Protein AF-A0AB39MQ53-F1 (afdb_monomer_lite)

Sequence (115 aa):
MHHGASVAGLAQELTARGIPSPADHARQRDGRKVRGTKWHTTTLRDALYTPALRGWLVQAKPGCKRGALTHQAVLDAEGLPVSPGPAILDAQTWTSVRAVLDSKAKGRGVDREPR

Radius of gyration: 15.93 Å; chains: 1; bounding box: 40×37×44 Å

Organism: NCBI:txid3238624

Secondary structure (DSSP, 8-state):
--TTSSHHHHHHHHHHTTPPPHHHHHHHHTTPPP--PPP-HHHHHHHHH-GGGGT--EEEPTTSPSSTTTEEEPB-TTSPBP-SS--SS-HHHHHHHHHHHHHT-TTSS------

Foldseek 3Di:
DPQPPDLQSVQVVCLVVLPDQPVQVVCVVVVHDGDSDGGDSVSSLLVLQAPCLQQFDWDFAPPDDDGSVRIDFDADPVRHTDHPDHHNDDPVRSVVSVVVSVVVDDPDPDDDDDD

pLDDT: mean 86.46, std 13.94, range [40.62, 96.19]

InterPro domains:
  IPR011109 DNA-binding recombinase domain [PF07508] (4-102)
  IPR038109 DNA-binding recombinase domain superfamily [G3DSA:3.90.1750.20] (1-115)

Structure (mmCIF, N/CA/C/O backbone):
data_AF-A0AB39MQ53-F1
#
_entry.id   AF-A0AB39MQ53-F1
#
loop_
_atom_site.group_PDB
_atom_site.id
_atom_site.type_symbol
_atom_site.label_atom_id
_atom_site.label_alt_id
_atom_site.label_comp_id
_atom_site.label_asym_id
_atom_site.label_entity_id
_atom_site.label_seq_id
_atom_site.pdbx_PDB_ins_code
_atom_site.Cartn_x
_atom_site.Cartn_y
_atom_site.Cartn_z
_atom_site.occupancy
_atom_site.B_iso_or_equiv
_atom_site.auth_seq_id
_atom_site.auth_comp_id
_atom_site.auth_asym_id
_atom_site.auth_atom_id
_atom_site.pdbx_PDB_model_num
ATOM 1 N N . MET A 1 1 ? -20.870 15.361 6.545 1.00 42.31 1 MET A N 1
ATOM 2 C CA . MET A 1 1 ? -20.103 14.173 6.983 1.00 42.31 1 MET A CA 1
ATOM 3 C C . MET A 1 1 ? -18.814 14.113 6.173 1.00 42.31 1 MET A C 1
ATOM 5 O O . MET A 1 1 ? -18.885 13.993 4.960 1.00 42.31 1 MET A O 1
ATOM 9 N N . HIS A 1 2 ? -17.647 14.278 6.801 1.00 42.53 2 HIS A N 1
ATOM 10 C CA . HIS A 1 2 ? -16.344 14.251 6.118 1.00 42.53 2 HIS A CA 1
ATOM 11 C C . HIS A 1 2 ? -15.812 12.811 6.019 1.00 42.53 2 HIS A C 1
ATOM 13 O O . HIS A 1 2 ? -14.816 12.467 6.658 1.00 42.53 2 HIS A O 1
ATOM 19 N N . HIS A 1 3 ? -16.493 11.945 5.262 1.00 48.53 3 HIS A N 1
ATOM 20 C CA . HIS A 1 3 ? -15.966 10.609 4.966 1.00 48.53 3 HIS A CA 1
ATOM 21 C C . HIS A 1 3 ? -14.622 10.760 4.238 1.00 48.53 3 HIS A C 1
ATOM 23 O O . HIS A 1 3 ? -14.518 11.479 3.248 1.00 48.53 3 HIS A O 1
ATOM 29 N N . GLY A 1 4 ? -13.561 10.162 4.780 1.00 57.97 4 GLY A N 1
ATOM 30 C CA . GLY A 1 4 ? -12.252 10.120 4.127 1.00 57.97 4 GLY A CA 1
ATOM 31 C C . GLY A 1 4 ? -11.388 11.389 4.134 1.00 57.97 4 GLY A C 1
ATOM 32 O O . GLY A 1 4 ? -10.318 11.370 3.532 1.00 57.97 4 GLY A O 1
ATOM 33 N N . ALA A 1 5 ? -11.747 12.465 4.848 1.00 70.12 5 ALA A N 1
ATOM 34 C CA . ALA A 1 5 ? -10.927 13.693 4.860 1.00 70.12 5 ALA A CA 1
ATOM 35 C C . ALA A 1 5 ? -9.521 13.512 5.484 1.00 70.12 5 ALA A C 1
ATOM 37 O O . ALA A 1 5 ? -8.637 14.360 5.334 1.00 70.12 5 ALA A O 1
ATOM 38 N N . SER A 1 6 ? -9.280 12.399 6.185 1.00 85.50 6 SER A N 1
ATOM 39 C CA . SER A 1 6 ? -7.970 12.050 6.731 1.00 85.50 6 SER A CA 1
ATOM 40 C C . SER A 1 6 ? -7.722 10.539 6.727 1.00 85.50 6 SER A C 1
ATOM 42 O O . SER A 1 6 ? -8.651 9.737 6.799 1.00 85.50 6 SER A O 1
ATOM 44 N N . VAL A 1 7 ? -6.443 10.144 6.730 1.00 88.81 7 VAL A N 1
ATOM 45 C CA . VAL A 1 7 ? -6.016 8.736 6.871 1.00 88.81 7 VAL A CA 1
ATOM 46 C C . VAL A 1 7 ? -6.538 8.120 8.179 1.00 88.81 7 VAL A C 1
ATOM 48 O O . VAL A 1 7 ? -6.850 6.935 8.222 1.00 88.81 7 VAL A O 1
ATOM 51 N N . ALA A 1 8 ? -6.669 8.919 9.244 1.00 90.50 8 ALA A N 1
ATOM 52 C CA . ALA A 1 8 ? -7.253 8.474 10.510 1.00 90.50 8 ALA A CA 1
ATOM 53 C C . ALA A 1 8 ? -8.746 8.160 10.378 1.00 90.50 8 ALA A C 1
ATOM 55 O O . ALA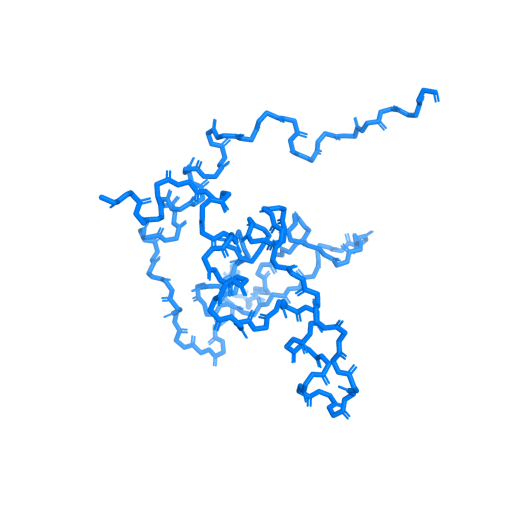 A 1 8 ? -9.177 7.093 10.810 1.00 90.50 8 ALA A O 1
ATOM 56 N N . GLY A 1 9 ? -9.506 9.042 9.722 1.00 91.50 9 GLY A N 1
ATOM 57 C CA . GLY A 1 9 ? -10.922 8.808 9.439 1.00 91.50 9 GLY A CA 1
ATOM 58 C C . GLY A 1 9 ? -11.137 7.557 8.587 1.00 91.50 9 GLY A C 1
ATOM 59 O O . GLY A 1 9 ? -11.967 6.724 8.931 1.00 91.50 9 GLY A O 1
ATOM 60 N N . LEU A 1 10 ? -10.323 7.365 7.541 1.00 92.38 10 LEU A N 1
ATOM 61 C CA . LEU A 1 10 ? -10.381 6.160 6.704 1.00 92.38 10 LEU A CA 1
ATOM 62 C C . LEU A 1 10 ? -10.089 4.879 7.499 1.00 92.38 10 LEU A C 1
ATOM 64 O O . LEU A 1 10 ? -10.797 3.889 7.349 1.00 92.38 10 LEU A O 1
ATOM 68 N N . ALA A 1 11 ? -9.075 4.878 8.369 1.00 93.44 11 ALA A N 1
ATOM 69 C CA . ALA A 1 11 ? -8.758 3.707 9.189 1.00 93.44 11 ALA A CA 1
ATOM 70 C C . ALA A 1 11 ? -9.898 3.355 10.168 1.00 93.44 11 ALA A C 1
ATOM 72 O O . ALA A 1 11 ? -10.227 2.179 10.351 1.00 93.44 11 ALA A O 1
ATOM 73 N N . GLN A 1 12 ? -10.532 4.365 10.772 1.00 93.56 12 GLN A N 1
ATOM 74 C CA . GLN A 1 12 ? -11.705 4.161 11.626 1.00 93.56 12 GLN A CA 1
ATOM 75 C C . GLN A 1 12 ? -12.886 3.603 10.830 1.00 93.56 12 GLN A C 1
ATOM 77 O O . GLN A 1 12 ? -13.508 2.642 11.27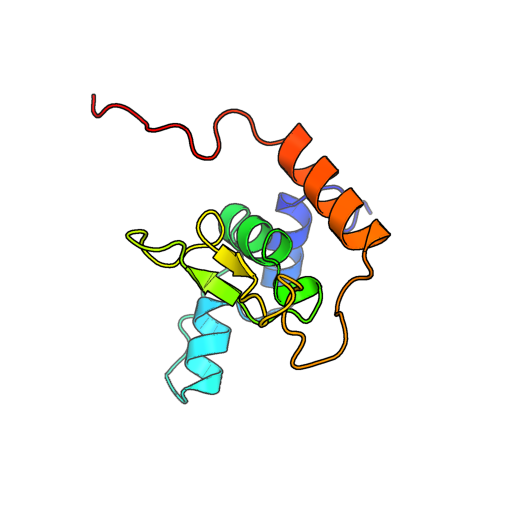4 1.00 93.56 12 GLN A O 1
ATOM 82 N N . GLU A 1 13 ? -13.153 4.146 9.642 1.00 94.12 13 GLU A N 1
ATOM 83 C CA . GLU A 1 13 ? -14.239 3.687 8.776 1.00 94.12 13 GLU A CA 1
ATOM 84 C C . GLU A 1 13 ? -14.048 2.229 8.339 1.00 94.12 13 GLU A C 1
ATOM 86 O O . GLU A 1 13 ? -14.959 1.417 8.493 1.00 94.12 13 GLU A O 1
ATOM 91 N N . LEU A 1 14 ? -12.853 1.864 7.860 1.00 94.50 14 LEU A N 1
ATOM 92 C CA . LEU A 1 14 ? -12.536 0.483 7.476 1.00 94.50 14 LEU A CA 1
ATOM 93 C C . LEU A 1 14 ? -12.737 -0.486 8.647 1.00 94.50 14 LEU A C 1
ATOM 95 O O . LEU A 1 14 ? -13.289 -1.570 8.468 1.00 94.50 14 LEU A O 1
ATOM 99 N N . THR A 1 15 ? -12.337 -0.073 9.852 1.00 94.44 15 THR A N 1
ATOM 100 C CA . THR A 1 15 ? -12.553 -0.854 11.076 1.00 94.44 15 THR A CA 1
ATOM 101 C C . THR A 1 15 ? -14.038 -0.994 11.404 1.00 94.44 15 THR A C 1
ATOM 103 O O . THR A 1 15 ? -1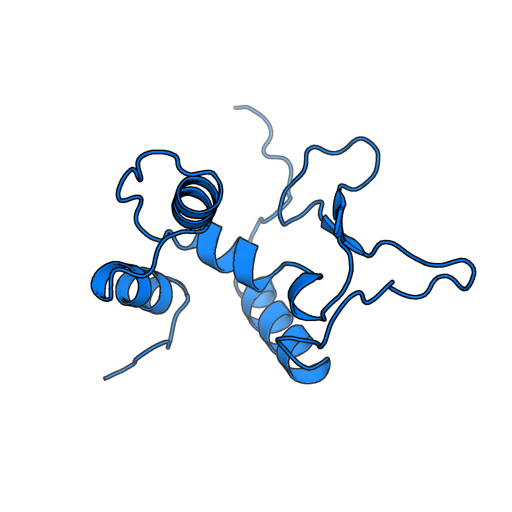4.495 -2.101 11.674 1.00 94.44 15 THR A O 1
ATOM 106 N N . ALA A 1 16 ? -14.799 0.103 11.371 1.00 94.88 16 ALA A N 1
ATOM 107 C CA . ALA A 1 16 ? -16.228 0.110 11.684 1.00 94.88 16 ALA A CA 1
ATOM 108 C C . ALA A 1 16 ? -17.043 -0.741 10.699 1.00 94.88 16 ALA A C 1
ATOM 110 O O . ALA A 1 16 ? -18.003 -1.396 11.089 1.00 94.88 16 ALA A O 1
ATOM 111 N N . ARG A 1 17 ? -16.616 -0.782 9.434 1.00 94.69 17 ARG A N 1
ATOM 112 C CA . ARG A 1 17 ? -17.206 -1.616 8.378 1.00 94.69 17 ARG A CA 1
ATOM 113 C C . ARG A 1 17 ? -16.802 -3.092 8.458 1.00 94.69 17 ARG A C 1
ATOM 115 O O . ARG A 1 17 ? -17.243 -3.875 7.625 1.00 94.69 17 ARG A O 1
ATOM 122 N N . GLY A 1 18 ? -15.943 -3.475 9.406 1.00 94.44 18 GLY A N 1
ATOM 123 C CA . GLY A 1 18 ? -15.460 -4.850 9.545 1.00 94.44 18 GLY A CA 1
ATOM 124 C C . GLY A 1 18 ? -14.531 -5.303 8.414 1.00 94.44 18 GLY A C 1
ATOM 125 O O . GLY A 1 18 ? -14.346 -6.505 8.230 1.00 94.44 18 GLY A O 1
ATOM 126 N N . ILE A 1 19 ? -13.938 -4.371 7.655 1.00 95.38 19 ILE A N 1
ATOM 127 C CA . ILE A 1 19 ? -12.993 -4.713 6.588 1.00 95.38 19 ILE A CA 1
ATOM 128 C C . ILE A 1 19 ? -11.705 -5.258 7.224 1.00 95.38 19 ILE A C 1
ATOM 130 O O . ILE A 1 19 ? -11.082 -4.548 8.022 1.00 95.38 19 ILE A O 1
ATOM 134 N N . PRO A 1 20 ? -11.256 -6.478 6.874 1.00 94.12 20 PRO A N 1
ATOM 135 C CA . PRO A 1 20 ? -10.053 -7.064 7.455 1.00 94.12 20 PRO A CA 1
ATOM 136 C C . PRO A 1 20 ? -8.814 -6.191 7.225 1.00 94.12 20 PRO A C 1
ATOM 138 O O . PRO A 1 20 ? -8.580 -5.701 6.119 1.00 94.12 20 PRO A O 1
ATOM 141 N N . SER A 1 21 ? -7.990 -6.012 8.259 1.00 93.38 21 SER A N 1
ATOM 142 C CA . SER A 1 21 ? -6.658 -5.411 8.101 1.00 93.38 21 SER A CA 1
ATOM 143 C C . SER A 1 21 ? -5.744 -6.322 7.266 1.00 93.38 21 SER A C 1
ATOM 145 O O . SER A 1 21 ? -6.010 -7.519 7.181 1.00 93.38 21 SER A O 1
ATOM 147 N N . PRO A 1 22 ? -4.624 -5.837 6.694 1.00 90.56 22 PRO A N 1
ATOM 148 C CA . PRO A 1 22 ? -3.745 -6.671 5.869 1.00 90.56 22 PRO A CA 1
ATOM 149 C C . PRO A 1 22 ? -3.240 -7.937 6.577 1.00 90.56 22 PRO A C 1
ATOM 151 O O . PRO A 1 22 ? -3.132 -8.994 5.959 1.00 90.56 22 PRO A O 1
ATOM 154 N N . ALA A 1 23 ? -2.969 -7.848 7.884 1.00 90.12 23 ALA A N 1
ATOM 155 C CA . ALA A 1 23 ? -2.554 -8.994 8.686 1.00 90.12 23 ALA A CA 1
ATOM 156 C C . ALA A 1 23 ? -3.680 -10.029 8.828 1.00 90.12 23 ALA A C 1
ATOM 158 O O . ALA A 1 23 ? -3.431 -11.221 8.664 1.00 90.12 23 ALA A O 1
ATOM 159 N N . ASP A 1 24 ? -4.914 -9.593 9.093 1.00 93.81 24 ASP A N 1
ATOM 160 C CA . ASP A 1 24 ? -6.051 -10.511 9.186 1.00 93.81 24 ASP A CA 1
ATOM 161 C C . ASP A 1 24 ? -6.495 -11.032 7.822 1.00 93.81 24 ASP A C 1
ATOM 163 O O . ASP A 1 24 ? -6.807 -12.211 7.718 1.00 93.81 24 ASP A O 1
ATOM 167 N N . HIS A 1 25 ? -6.432 -10.220 6.767 1.00 93.56 25 HIS A N 1
ATOM 168 C CA . HIS A 1 25 ? -6.654 -10.665 5.394 1.00 93.56 25 HIS A CA 1
ATOM 169 C C . HIS A 1 25 ? -5.663 -11.774 5.009 1.00 93.56 25 HIS A C 1
ATOM 171 O O . HIS A 1 25 ? -6.056 -12.804 4.467 1.00 93.56 25 HIS A O 1
ATOM 177 N N . ALA A 1 26 ? -4.376 -11.619 5.349 1.00 91.06 26 ALA A N 1
ATOM 178 C CA . ALA A 1 26 ? -3.383 -12.673 5.148 1.00 91.06 26 ALA A CA 1
ATOM 179 C C . ALA A 1 26 ? -3.714 -13.941 5.955 1.00 91.06 26 ALA A C 1
ATOM 181 O O . ALA A 1 26 ? -3.587 -15.043 5.434 1.00 91.06 26 ALA A O 1
ATOM 182 N N . ARG A 1 27 ? -4.190 -13.809 7.201 1.00 95.12 27 ARG A N 1
ATOM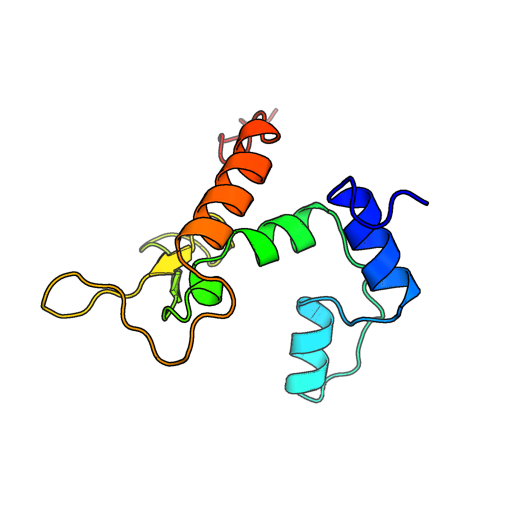 183 C CA . ARG A 1 27 ? -4.629 -14.964 8.005 1.00 95.12 27 ARG A CA 1
ATOM 184 C C . ARG A 1 27 ? -5.842 -15.661 7.395 1.00 95.12 27 ARG A C 1
ATOM 186 O O . ARG A 1 27 ? -5.810 -16.882 7.315 1.00 95.12 27 ARG A O 1
ATOM 193 N N . GLN A 1 28 ? -6.850 -14.913 6.941 1.00 94.81 28 GLN A N 1
ATOM 194 C CA . GLN A 1 28 ? -8.028 -15.459 6.255 1.00 94.81 28 GLN A CA 1
ATOM 195 C C . GLN A 1 28 ? -7.622 -16.242 5.010 1.00 94.81 28 GLN A C 1
ATOM 197 O O . GLN A 1 28 ? -8.009 -17.398 4.870 1.00 94.81 28 GLN A O 1
ATOM 202 N N . ARG A 1 29 ? -6.790 -15.640 4.150 1.00 94.50 29 ARG A N 1
ATOM 203 C CA . ARG A 1 29 ? -6.261 -16.290 2.944 1.00 94.50 29 ARG A CA 1
ATOM 204 C C . ARG A 1 29 ? -5.514 -17.583 3.271 1.00 94.50 29 ARG A C 1
ATOM 206 O O . ARG A 1 29 ? -5.659 -18.570 2.564 1.00 94.50 29 ARG A O 1
ATOM 213 N N . ASP A 1 30 ? -4.732 -17.578 4.345 1.00 94.94 30 ASP A N 1
ATOM 214 C CA . ASP A 1 30 ? -3.944 -18.729 4.782 1.00 94.94 30 ASP A CA 1
ATOM 215 C C . ASP A 1 30 ? -4.759 -19.727 5.647 1.00 94.94 30 ASP A C 1
ATOM 217 O O . ASP A 1 30 ? -4.173 -20.614 6.267 1.00 94.94 30 ASP A O 1
ATOM 221 N N . GLY A 1 31 ? -6.085 -19.564 5.773 1.00 95.44 31 GLY A N 1
ATOM 222 C CA . GLY A 1 31 ? -6.962 -20.443 6.565 1.00 95.44 31 GLY A CA 1
ATOM 223 C C . GLY A 1 31 ? -6.761 -20.371 8.087 1.00 95.44 31 GLY A C 1
ATOM 224 O O . GLY A 1 31 ? -7.234 -21.228 8.831 1.00 95.44 31 GLY A O 1
ATOM 225 N N . ARG A 1 32 ? -6.046 -19.359 8.588 1.00 95.94 32 ARG A N 1
ATOM 226 C CA . ARG A 1 32 ? -5.747 -19.181 10.016 1.00 95.94 32 ARG A CA 1
ATOM 227 C C . ARG A 1 32 ? -6.835 -18.352 10.694 1.00 95.94 32 ARG A C 1
ATOM 229 O O . ARG A 1 32 ? -7.337 -17.381 10.133 1.00 95.94 32 ARG A O 1
ATOM 236 N N . LYS A 1 33 ? -7.109 -18.643 11.972 1.00 94.69 33 LYS A N 1
ATOM 237 C CA . LYS A 1 33 ? -8.036 -17.848 12.799 1.00 94.69 33 LYS A CA 1
ATOM 238 C C . LYS A 1 33 ? -7.640 -16.365 12.803 1.00 94.69 33 LYS A C 1
ATOM 240 O O . LYS A 1 33 ? -6.504 -16.033 13.173 1.00 94.69 33 LYS A O 1
ATOM 245 N N . VAL A 1 34 ? -8.574 -15.499 12.405 1.00 95.38 34 VAL A N 1
ATOM 246 C CA . VAL A 1 34 ? -8.438 -14.033 12.454 1.00 95.38 34 VAL A CA 1
ATOM 247 C C . VAL A 1 34 ? -8.359 -13.528 13.885 1.00 95.38 34 VAL A C 1
ATOM 249 O O . VAL A 1 34 ? -8.881 -14.158 14.805 1.00 95.38 34 VAL A O 1
ATOM 252 N N . ARG A 1 35 ? -7.688 -12.392 14.078 1.00 93.75 35 ARG A N 1
ATOM 253 C CA . ARG A 1 35 ? -7.521 -11.779 15.402 1.00 93.75 35 ARG A CA 1
ATOM 254 C C . ARG A 1 35 ? -8.466 -10.604 15.652 1.00 93.75 35 ARG A C 1
ATOM 256 O O . ARG A 1 35 ? -8.586 -10.193 16.799 1.00 93.75 35 ARG A O 1
ATOM 263 N N . GLY A 1 36 ? -9.127 -10.074 14.622 1.00 92.69 36 GLY A N 1
ATOM 264 C CA . GLY A 1 36 ? -9.956 -8.869 14.753 1.00 92.69 36 GLY A CA 1
ATOM 265 C C . GLY A 1 36 ? -9.111 -7.598 14.893 1.00 92.69 36 GLY A C 1
ATOM 266 O O . GLY A 1 36 ? -9.493 -6.646 15.569 1.00 92.69 36 GLY A O 1
ATOM 267 N N . THR A 1 37 ? -7.927 -7.598 14.285 1.00 93.19 37 THR A N 1
ATOM 268 C CA . THR A 1 37 ? -6.979 -6.489 14.286 1.00 93.19 37 THR A CA 1
ATOM 269 C C . THR A 1 37 ? -7.574 -5.307 13.529 1.00 93.19 37 THR A C 1
ATOM 271 O O . THR A 1 37 ? -7.832 -5.393 12.325 1.00 93.19 37 THR A O 1
ATOM 274 N N . LYS A 1 38 ? -7.749 -4.187 14.236 1.00 94.12 38 LYS A N 1
ATOM 275 C CA . LYS A 1 38 ? -8.256 -2.924 13.684 1.00 94.12 38 LYS A CA 1
ATOM 276 C C . LYS A 1 38 ? -7.286 -2.323 12.664 1.00 94.12 38 LYS A C 1
ATOM 278 O O . LYS A 1 38 ? -6.076 -2.550 12.726 1.00 94.12 38 LYS A O 1
ATOM 283 N N . TRP A 1 39 ? -7.804 -1.495 11.763 1.00 95.12 39 TRP A N 1
ATOM 284 C CA . TRP A 1 39 ? -6.960 -0.677 10.898 1.00 95.12 39 TRP A CA 1
ATOM 285 C C . TRP A 1 39 ? -6.285 0.433 11.705 1.00 95.12 39 TRP A C 1
ATOM 287 O O . TRP A 1 39 ? -6.942 1.198 12.409 1.00 95.12 39 TRP A O 1
ATOM 297 N N . HIS A 1 40 ? -4.963 0.544 11.566 1.00 92.12 40 HIS A N 1
ATOM 298 C CA . HIS A 1 40 ? -4.179 1.658 12.095 1.00 92.12 40 HIS A CA 1
ATOM 299 C C . HIS A 1 40 ? -3.737 2.589 10.960 1.00 92.12 40 HIS A C 1
ATOM 301 O O . HIS A 1 40 ? -3.545 2.154 9.822 1.00 92.12 40 HIS A O 1
ATOM 307 N N . THR A 1 41 ? -3.518 3.868 11.268 1.00 91.25 41 THR A N 1
ATOM 308 C CA . THR A 1 41 ? -3.094 4.884 10.288 1.00 91.25 41 THR A CA 1
ATOM 309 C C . THR A 1 41 ? -1.790 4.521 9.590 1.00 91.25 41 THR A C 1
ATOM 311 O O . THR A 1 41 ? -1.687 4.671 8.376 1.00 91.25 41 THR A O 1
ATOM 314 N N . THR A 1 42 ? -0.810 4.008 10.338 1.00 89.00 42 THR A N 1
ATOM 315 C CA . THR A 1 42 ? 0.466 3.517 9.792 1.00 89.00 42 THR A CA 1
ATOM 316 C C . THR A 1 42 ? 0.243 2.401 8.777 1.00 89.00 42 THR A C 1
ATOM 318 O O . THR A 1 42 ? 0.731 2.493 7.658 1.00 89.00 42 THR A O 1
ATOM 321 N N . THR A 1 43 ? -0.557 1.393 9.128 1.00 90.06 43 THR A N 1
ATOM 322 C CA . THR A 1 43 ? -0.854 0.251 8.253 1.00 90.06 43 THR A CA 1
ATOM 323 C C . THR A 1 43 ? -1.608 0.676 6.998 1.00 90.06 43 THR A C 1
ATOM 325 O O . THR A 1 43 ? -1.295 0.211 5.905 1.00 90.06 43 THR A O 1
ATOM 328 N N . LEU A 1 44 ? -2.572 1.593 7.130 1.00 92.12 44 LEU A N 1
ATOM 329 C CA . LEU A 1 44 ? -3.283 2.144 5.980 1.00 92.12 44 LEU A CA 1
ATOM 330 C C . LEU A 1 44 ? -2.344 2.945 5.074 1.00 92.12 44 LEU A C 1
ATOM 332 O O . LEU A 1 44 ? -2.367 2.781 3.859 1.00 92.12 44 LEU A O 1
ATOM 336 N N . ARG A 1 45 ? -1.470 3.771 5.655 1.00 90.94 45 ARG A N 1
ATOM 337 C CA . ARG A 1 45 ? -0.459 4.511 4.896 1.00 90.94 45 ARG A CA 1
ATOM 338 C C . ARG A 1 45 ? 0.488 3.567 4.162 1.00 90.94 45 ARG A C 1
ATOM 340 O O . ARG A 1 45 ? 0.797 3.819 3.007 1.00 90.94 45 ARG A O 1
ATOM 347 N N . ASP A 1 46 ? 0.939 2.499 4.807 1.00 90.06 46 ASP A N 1
ATOM 348 C CA . ASP A 1 46 ? 1.803 1.480 4.207 1.00 90.06 46 ASP A CA 1
ATOM 349 C C . ASP A 1 46 ? 1.120 0.780 3.022 1.00 90.06 46 ASP A C 1
ATOM 351 O O . ASP A 1 46 ? 1.731 0.627 1.963 1.00 90.06 46 ASP A O 1
ATOM 355 N N . ALA A 1 47 ? -0.162 0.433 3.167 1.00 90.94 47 ALA A N 1
ATOM 356 C CA . ALA A 1 47 ? -0.966 -0.143 2.093 1.00 90.94 47 ALA A CA 1
ATOM 357 C C . ALA A 1 47 ? -1.160 0.828 0.917 1.00 90.94 47 ALA A C 1
ATOM 359 O O . ALA A 1 47 ? -1.099 0.403 -0.230 1.00 90.94 47 ALA A O 1
ATOM 360 N N . LEU A 1 48 ? -1.339 2.125 1.185 1.00 91.19 48 LEU A N 1
ATOM 361 C CA . LEU A 1 48 ? -1.496 3.160 0.154 1.00 91.19 48 LEU A CA 1
ATOM 362 C C . LEU A 1 48 ? -0.173 3.572 -0.517 1.00 91.19 48 LEU A C 1
ATOM 364 O O . LEU A 1 48 ? -0.185 4.162 -1.594 1.00 91.19 48 LEU A O 1
ATOM 368 N N . TYR A 1 49 ? 0.970 3.283 0.108 1.00 89.31 49 TYR A N 1
ATOM 369 C CA . TYR A 1 49 ? 2.288 3.677 -0.400 1.00 89.31 49 TYR A CA 1
ATOM 370 C C . TYR A 1 49 ? 2.919 2.638 -1.333 1.00 89.31 49 TYR A C 1
ATOM 372 O O . TYR A 1 49 ? 3.853 2.947 -2.071 1.00 89.31 49 TYR A O 1
ATOM 380 N N . THR A 1 50 ? 2.442 1.394 -1.287 1.00 90.25 50 THR A N 1
ATOM 381 C CA . THR A 1 50 ? 3.082 0.273 -1.981 1.00 90.25 50 THR A CA 1
ATOM 382 C C . THR A 1 50 ? 3.039 0.429 -3.512 1.00 90.25 50 THR A C 1
ATOM 384 O O . THR A 1 50 ? 1.994 0.797 -4.059 1.00 90.25 50 THR A O 1
ATOM 387 N N . PRO A 1 51 ? 4.121 0.081 -4.239 1.00 91.62 51 PRO A N 1
ATOM 388 C CA . PRO A 1 51 ? 4.115 0.065 -5.704 1.00 91.62 51 PRO A CA 1
ATOM 389 C C . PRO A 1 51 ? 3.155 -0.965 -6.311 1.00 91.62 51 PRO A C 1
ATOM 391 O O . PRO A 1 51 ? 2.756 -0.826 -7.461 1.00 91.62 51 PRO A O 1
ATOM 394 N N . ALA A 1 52 ? 2.714 -1.962 -5.536 1.00 92.38 52 ALA A N 1
ATOM 395 C CA . ALA A 1 52 ? 1.762 -2.971 -6.007 1.00 92.38 52 ALA A CA 1
ATOM 396 C C . ALA A 1 52 ? 0.412 -2.370 -6.448 1.00 92.38 52 ALA A C 1
ATOM 398 O O . ALA A 1 52 ? -0.293 -2.977 -7.247 1.00 92.38 52 ALA A O 1
ATOM 399 N N . LEU A 1 53 ? 0.061 -1.156 -5.996 1.00 93.62 53 LEU A N 1
ATOM 400 C CA . LEU A 1 53 ? -1.134 -0.445 -6.473 1.00 93.62 53 LEU A CA 1
ATOM 401 C C . LEU A 1 53 ? -1.062 -0.088 -7.962 1.00 93.62 53 LEU A C 1
ATOM 403 O O . LEU A 1 53 ? -2.096 0.097 -8.595 1.00 93.62 53 LEU A O 1
ATOM 407 N N . ARG A 1 54 ? 0.142 -0.044 -8.540 1.00 94.44 54 ARG A N 1
ATOM 408 C CA . ARG A 1 54 ? 0.369 0.122 -9.980 1.00 94.44 54 ARG A CA 1
ATOM 409 C C . ARG A 1 54 ? 0.259 -1.186 -10.766 1.00 94.44 54 ARG A C 1
ATOM 411 O O . ARG A 1 54 ? 0.476 -1.171 -11.969 1.00 94.44 54 ARG A O 1
ATOM 418 N N . GLY A 1 55 ? -0.061 -2.297 -10.100 1.00 94.06 55 GLY A N 1
ATOM 419 C CA . GLY A 1 55 ? -0.054 -3.631 -10.701 1.00 94.06 55 GLY A CA 1
ATOM 420 C C . GLY A 1 55 ? 1.348 -4.230 -10.818 1.00 94.06 55 GLY A C 1
ATOM 421 O O . GLY A 1 55 ? 1.503 -5.268 -11.448 1.00 94.06 55 GLY A O 1
ATOM 422 N N . TRP A 1 56 ? 2.366 -3.595 -10.224 1.00 94.88 56 TRP A N 1
ATOM 423 C CA . TRP A 1 56 ? 3.759 -4.029 -10.315 1.00 94.88 56 TRP A CA 1
ATOM 424 C C . TRP A 1 56 ? 4.069 -5.191 -9.374 1.00 94.88 56 TRP A C 1
ATOM 426 O O . TRP A 1 56 ? 3.580 -5.244 -8.242 1.00 94.88 56 TRP A O 1
ATOM 436 N N . LEU A 1 57 ? 4.954 -6.084 -9.812 1.00 94.31 57 LEU A N 1
ATOM 437 C CA . LEU A 1 57 ? 5.588 -7.067 -8.948 1.00 94.31 57 LEU A CA 1
ATOM 438 C C . LEU A 1 57 ? 6.554 -6.341 -8.004 1.00 94.31 57 LEU A C 1
ATOM 440 O O . LEU A 1 57 ? 7.355 -5.510 -8.430 1.00 94.31 57 LEU A O 1
ATOM 444 N N . VAL A 1 58 ? 6.469 -6.642 -6.708 1.00 94.00 58 VAL A N 1
ATOM 445 C CA . VAL A 1 58 ? 7.204 -5.917 -5.663 1.00 94.00 58 VAL A CA 1
ATOM 446 C C . VAL A 1 58 ? 8.110 -6.855 -4.884 1.00 94.00 58 VAL A C 1
ATOM 448 O O . VAL A 1 58 ? 7.673 -7.900 -4.400 1.00 94.00 58 VAL A O 1
ATOM 451 N N . GLN A 1 59 ? 9.348 -6.418 -4.683 1.00 92.81 59 GLN A N 1
ATOM 452 C CA . GLN A 1 59 ? 10.340 -7.060 -3.825 1.00 92.81 59 GLN A CA 1
ATOM 453 C C . GLN A 1 59 ? 10.832 -6.092 -2.745 1.00 92.81 59 GLN A C 1
ATOM 455 O O . GLN A 1 59 ? 10.639 -4.880 -2.843 1.00 92.81 59 GLN A O 1
ATOM 460 N N . ALA A 1 60 ? 11.467 -6.614 -1.698 1.00 91.88 60 ALA A N 1
ATOM 461 C CA . ALA A 1 60 ? 12.220 -5.769 -0.778 1.00 91.88 60 ALA A CA 1
ATOM 462 C C . ALA A 1 60 ? 13.535 -5.329 -1.439 1.00 91.88 60 ALA A C 1
ATOM 464 O O . ALA A 1 60 ? 14.123 -6.086 -2.210 1.00 91.88 60 ALA A O 1
ATOM 465 N N . LYS A 1 61 ? 14.012 -4.127 -1.111 1.00 89.69 61 LYS A N 1
ATOM 466 C CA . LYS A 1 61 ? 15.367 -3.678 -1.438 1.00 89.69 61 LYS A CA 1
ATOM 467 C C . LYS A 1 61 ? 16.383 -4.723 -0.956 1.00 89.69 61 LYS A C 1
ATOM 469 O O . LYS A 1 61 ? 16.241 -5.199 0.177 1.00 89.69 61 LYS A O 1
ATOM 474 N N . PRO A 1 62 ? 17.402 -5.067 -1.763 1.00 88.38 62 PRO A N 1
ATOM 475 C CA . PRO A 1 62 ? 18.464 -5.969 -1.333 1.00 88.38 62 PRO A CA 1
ATOM 476 C C . PRO A 1 62 ? 19.057 -5.536 0.016 1.00 88.38 62 PRO A C 1
ATOM 478 O O . PRO A 1 62 ? 19.285 -4.351 0.250 1.00 88.38 62 PRO A O 1
ATOM 481 N N . GLY A 1 63 ? 19.239 -6.490 0.932 1.00 90.88 63 GLY A N 1
ATOM 482 C CA . GLY A 1 63 ? 19.749 -6.233 2.287 1.00 90.88 63 GLY A CA 1
ATOM 483 C C . GLY A 1 63 ? 18.742 -5.623 3.275 1.00 90.88 63 GLY A C 1
ATOM 484 O O . GLY A 1 63 ? 19.044 -5.520 4.460 1.00 90.88 63 GLY A O 1
ATOM 485 N N . CYS A 1 64 ? 17.531 -5.261 2.841 1.00 89.06 64 CYS A N 1
ATOM 486 C CA . CYS A 1 64 ? 16.496 -4.706 3.711 1.00 89.06 64 CYS A CA 1
ATOM 487 C C . CYS A 1 64 ? 15.440 -5.751 4.093 1.00 89.06 64 CYS A C 1
ATOM 489 O O . CYS A 1 64 ? 15.012 -6.571 3.279 1.00 89.06 64 CYS A O 1
ATOM 491 N N . LYS A 1 65 ? 14.917 -5.664 5.323 1.00 86.56 65 LYS A N 1
ATOM 492 C CA . LYS A 1 65 ? 13.699 -6.401 5.696 1.00 86.56 65 LYS A CA 1
ATOM 493 C C . LYS A 1 65 ? 12.518 -5.913 4.854 1.00 86.56 65 LYS A C 1
ATOM 495 O O . LYS A 1 65 ? 12.409 -4.724 4.547 1.00 86.56 65 LYS A O 1
ATOM 500 N N . ARG A 1 66 ? 11.606 -6.827 4.514 1.00 82.69 66 ARG A N 1
ATOM 501 C CA . ARG A 1 66 ? 10.388 -6.509 3.759 1.00 82.69 66 ARG A CA 1
ATOM 502 C C . ARG A 1 66 ? 9.497 -5.542 4.543 1.00 82.69 66 ARG A C 1
ATOM 504 O O . ARG A 1 66 ? 9.115 -5.831 5.673 1.00 82.69 66 ARG A O 1
ATOM 511 N N . GLY A 1 67 ? 9.135 -4.425 3.920 1.00 82.69 67 GLY A N 1
ATOM 512 C CA . GLY A 1 67 ? 8.269 -3.403 4.496 1.00 82.69 67 GLY A CA 1
ATOM 513 C C . GLY A 1 67 ? 7.882 -2.342 3.468 1.00 82.69 67 GLY A C 1
ATOM 514 O O . GLY A 1 67 ? 8.500 -2.222 2.415 1.00 82.69 67 GLY A O 1
ATOM 515 N N . ALA A 1 68 ? 6.862 -1.539 3.771 1.00 79.00 68 ALA A N 1
ATOM 516 C CA . ALA A 1 68 ? 6.298 -0.588 2.808 1.00 79.00 68 ALA A CA 1
ATOM 517 C C . ALA A 1 68 ? 7.286 0.485 2.314 1.00 79.00 68 ALA A C 1
ATOM 519 O O . ALA A 1 68 ? 7.132 0.984 1.205 1.00 79.00 68 ALA A O 1
ATOM 520 N N . LEU A 1 69 ? 8.304 0.821 3.112 1.00 81.50 69 LEU A N 1
ATOM 521 C CA . LEU A 1 69 ? 9.364 1.773 2.745 1.00 81.50 69 LEU A CA 1
ATOM 522 C C . LEU A 1 69 ? 10.547 1.127 2.013 1.00 81.50 69 LEU A C 1
ATOM 524 O O . LEU A 1 69 ? 11.359 1.817 1.400 1.00 81.50 69 LEU A O 1
ATOM 528 N N . THR A 1 70 ? 10.662 -0.196 2.095 1.00 87.12 70 THR A N 1
ATOM 529 C CA . THR A 1 70 ? 11.742 -0.964 1.470 1.00 87.12 70 THR A CA 1
ATOM 530 C C . THR A 1 70 ? 11.263 -1.688 0.221 1.00 87.12 70 THR A C 1
ATOM 532 O O . THR A 1 70 ? 12.069 -2.283 -0.479 1.00 87.12 70 THR A O 1
ATOM 535 N N . HIS A 1 71 ? 9.969 -1.636 -0.082 1.00 89.81 71 HIS A N 1
ATOM 536 C CA . HIS A 1 71 ? 9.396 -2.177 -1.301 1.00 89.81 71 HIS A CA 1
ATOM 537 C C . HIS A 1 71 ? 9.867 -1.403 -2.539 1.00 89.81 71 HIS A C 1
ATOM 539 O O . HIS A 1 71 ? 9.763 -0.178 -2.599 1.00 89.81 71 HIS A O 1
ATOM 545 N N . GLN A 1 72 ? 10.331 -2.139 -3.544 1.00 91.94 72 GLN A N 1
ATOM 546 C CA . GLN A 1 72 ? 10.670 -1.640 -4.872 1.00 91.94 72 GLN A CA 1
ATOM 547 C C . GLN A 1 72 ? 10.054 -2.536 -5.946 1.00 91.94 72 GLN A C 1
ATOM 549 O O . GLN A 1 72 ? 9.772 -3.711 -5.693 1.00 91.94 72 GLN A O 1
ATOM 554 N N . ALA A 1 73 ? 9.843 -1.983 -7.138 1.00 93.50 73 ALA A N 1
ATOM 555 C CA . ALA A 1 73 ? 9.425 -2.779 -8.281 1.00 93.50 73 ALA A CA 1
ATOM 556 C C . ALA A 1 73 ? 10.512 -3.802 -8.648 1.00 93.50 73 ALA A C 1
ATOM 558 O O . ALA A 1 73 ? 11.710 -3.528 -8.539 1.00 93.50 73 ALA A O 1
ATOM 559 N N . VAL A 1 74 ? 10.090 -4.988 -9.069 1.00 94.94 74 VAL A N 1
ATOM 560 C CA . VAL A 1 74 ? 10.944 -5.886 -9.847 1.00 94.94 74 VAL A CA 1
ATOM 561 C C . VAL A 1 74 ? 11.033 -5.308 -11.255 1.00 94.94 74 VAL A C 1
ATOM 563 O O . VAL A 1 74 ? 10.004 -4.935 -11.820 1.00 94.94 74 VAL A O 1
ATOM 566 N N . LEU A 1 75 ? 12.251 -5.201 -11.778 1.00 95.62 75 LEU A N 1
ATOM 567 C CA . LEU A 1 75 ? 12.515 -4.678 -13.113 1.00 95.62 75 LEU A CA 1
ATOM 568 C C . LEU A 1 75 ? 12.797 -5.836 -14.079 1.00 95.62 75 LEU A C 1
ATOM 570 O O . LEU A 1 75 ? 13.350 -6.853 -13.655 1.00 95.62 75 LEU A O 1
ATOM 574 N N . ASP A 1 76 ? 12.389 -5.691 -15.336 1.00 95.50 76 ASP A N 1
ATOM 575 C CA . ASP A 1 76 ? 12.741 -6.592 -16.439 1.00 95.50 76 ASP A CA 1
ATOM 576 C C . ASP A 1 76 ? 14.143 -6.287 -17.009 1.00 95.50 76 ASP A C 1
ATOM 578 O O . ASP A 1 76 ? 14.920 -5.530 -16.416 1.00 95.50 76 ASP A O 1
ATOM 582 N N . ALA A 1 77 ? 14.495 -6.919 -18.134 1.00 96.19 77 ALA A N 1
ATOM 583 C CA . ALA A 1 77 ? 15.800 -6.755 -18.775 1.00 96.19 77 ALA A CA 1
ATOM 584 C C . ALA A 1 77 ? 16.017 -5.330 -19.318 1.00 96.19 77 ALA A C 1
ATOM 586 O O . ALA A 1 77 ? 17.153 -4.866 -19.407 1.00 96.19 77 ALA A O 1
ATOM 587 N N . GLU A 1 78 ? 14.930 -4.623 -19.622 1.00 94.69 78 GLU A N 1
ATOM 588 C CA . GLU A 1 78 ? 14.893 -3.251 -20.119 1.00 94.69 78 GLU A CA 1
ATOM 589 C C . GLU A 1 78 ? 14.868 -2.215 -18.981 1.00 94.69 78 GLU A C 1
ATOM 591 O O . GLU A 1 78 ? 14.912 -1.007 -19.224 1.00 94.69 78 GLU A O 1
ATOM 596 N N . GLY A 1 79 ? 14.820 -2.670 -17.725 1.00 94.62 79 GLY A N 1
ATOM 597 C CA . GLY A 1 79 ? 14.771 -1.809 -16.547 1.00 94.62 79 GLY A CA 1
ATOM 598 C C . GLY A 1 79 ? 13.375 -1.259 -16.236 1.00 94.62 79 GLY A C 1
ATOM 599 O O . GLY A 1 79 ? 13.256 -0.313 -15.451 1.00 94.62 79 GLY A O 1
ATOM 600 N N . LEU A 1 80 ? 12.317 -1.829 -16.816 1.00 94.25 80 LEU A N 1
ATOM 601 C CA . LEU A 1 80 ? 10.931 -1.417 -16.611 1.00 94.25 80 LEU A CA 1
ATOM 602 C C . LEU A 1 80 ? 10.230 -2.275 -15.541 1.00 94.25 80 LEU A C 1
ATOM 604 O O . LEU A 1 80 ? 10.552 -3.448 -15.364 1.00 94.25 80 LEU A O 1
ATOM 608 N N . PRO A 1 81 ? 9.255 -1.720 -14.791 1.00 95.44 81 PRO A N 1
ATOM 609 C CA . PRO A 1 81 ? 8.515 -2.484 -13.790 1.00 95.44 81 PRO A CA 1
ATOM 610 C C . PRO A 1 81 ? 7.702 -3.644 -14.379 1.00 95.44 81 PRO A C 1
ATOM 612 O O . PRO A 1 81 ? 6.754 -3.440 -15.143 1.00 95.44 81 PRO A O 1
ATOM 615 N N . VAL A 1 82 ? 7.983 -4.861 -13.912 1.00 96.12 82 VAL A N 1
ATOM 616 C CA . VAL A 1 82 ? 7.202 -6.055 -14.258 1.00 96.12 82 VAL A CA 1
ATOM 617 C C . VAL A 1 82 ? 5.786 -5.921 -13.698 1.00 96.12 82 VAL A C 1
ATOM 619 O O . VAL A 1 82 ? 5.611 -5.702 -12.498 1.00 96.12 82 VAL A O 1
ATOM 622 N N . SER A 1 83 ? 4.769 -6.092 -14.545 1.00 94.56 83 SER A N 1
ATOM 623 C CA . SER A 1 83 ? 3.355 -5.895 -14.188 1.00 94.56 83 SER A CA 1
ATOM 624 C C . SER A 1 83 ? 2.538 -7.185 -14.365 1.00 94.56 83 SER A C 1
ATOM 626 O O . SER A 1 83 ? 2.058 -7.448 -15.464 1.00 94.56 83 SER A O 1
ATOM 628 N N . PRO A 1 84 ? 2.367 -8.017 -13.318 1.00 92.25 84 PRO A N 1
ATOM 629 C CA . PRO A 1 84 ? 1.599 -9.265 -13.402 1.00 92.25 84 PRO A CA 1
ATOM 630 C C . PRO A 1 84 ? 0.079 -9.080 -13.538 1.00 92.25 84 PRO A C 1
ATOM 632 O O . PRO A 1 84 ? -0.631 -10.058 -13.758 1.00 92.25 84 PRO A O 1
ATOM 635 N N . GLY A 1 85 ? -0.447 -7.868 -13.360 1.00 90.06 85 GLY A N 1
ATOM 636 C CA . GLY A 1 85 ? -1.882 -7.612 -13.420 1.00 90.06 85 GLY A CA 1
ATOM 637 C C . GLY A 1 85 ? -2.216 -6.142 -13.659 1.00 90.06 85 GLY A C 1
ATOM 638 O O . GLY A 1 85 ? -1.317 -5.298 -13.694 1.00 90.06 85 GLY A O 1
ATOM 639 N N . PRO A 1 86 ? -3.512 -5.823 -13.827 1.00 93.38 86 PRO A N 1
ATOM 640 C CA . PRO A 1 86 ? -3.950 -4.454 -14.045 1.00 93.38 86 PRO A CA 1
ATOM 641 C C . PRO A 1 86 ? -3.637 -3.576 -12.831 1.00 93.38 86 PRO A C 1
ATOM 643 O O . PRO A 1 86 ? -3.633 -4.026 -11.682 1.00 93.38 86 PRO A O 1
ATOM 646 N N . ALA A 1 87 ? -3.401 -2.293 -13.089 1.00 93.94 87 ALA A N 1
ATOM 647 C CA . ALA A 1 87 ? -3.200 -1.320 -12.031 1.00 93.94 87 ALA A CA 1
ATOM 648 C C . ALA A 1 87 ? -4.496 -1.116 -11.229 1.00 93.94 87 ALA A C 1
ATOM 650 O O . ALA A 1 87 ? -5.564 -0.922 -11.804 1.00 93.94 87 ALA A O 1
ATOM 651 N N . ILE A 1 88 ? -4.385 -1.113 -9.898 1.00 94.56 88 ILE A N 1
ATOM 652 C CA . ILE A 1 88 ? -5.488 -0.741 -9.000 1.00 94.56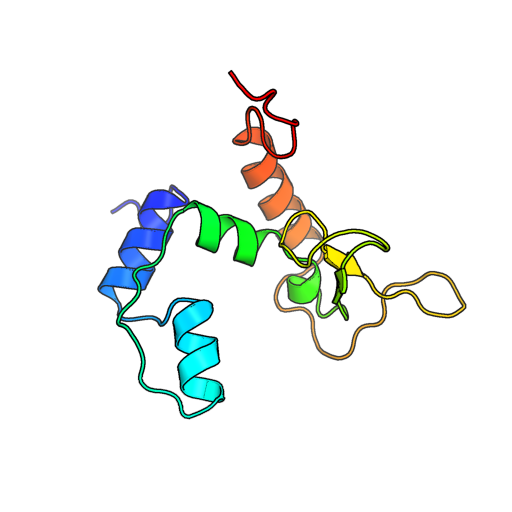 88 ILE A CA 1
ATOM 653 C C . ILE A 1 88 ? -5.692 0.777 -9.051 1.00 94.56 88 ILE A C 1
ATOM 655 O O . ILE A 1 88 ? -6.822 1.253 -9.047 1.00 94.56 88 ILE A O 1
ATOM 659 N N . LEU A 1 89 ? -4.589 1.530 -9.107 1.00 93.69 89 LEU A N 1
ATOM 660 C CA . LEU A 1 89 ? -4.572 2.978 -9.289 1.00 93.69 89 LEU A CA 1
ATOM 661 C C . LEU A 1 89 ? -3.753 3.333 -10.528 1.00 93.69 89 LEU A C 1
ATOM 663 O O . LEU A 1 89 ? -2.633 2.839 -10.706 1.00 93.69 89 LEU A O 1
ATOM 667 N N . ASP A 1 90 ? -4.273 4.238 -11.356 1.00 94.12 90 ASP A N 1
ATOM 668 C CA . ASP A 1 90 ? -3.516 4.806 -12.469 1.00 94.12 90 ASP A CA 1
ATOM 669 C C . ASP A 1 90 ? -2.289 5.617 -11.979 1.00 94.12 90 ASP A C 1
ATOM 671 O O . ASP A 1 90 ? -2.076 5.824 -10.778 1.00 94.12 90 ASP A O 1
ATOM 675 N N . ALA A 1 91 ? -1.420 6.017 -12.915 1.00 90.38 91 ALA A N 1
ATOM 676 C CA . ALA A 1 91 ? -0.122 6.606 -12.584 1.00 90.38 91 ALA A CA 1
ATOM 677 C C . ALA A 1 91 ? -0.278 7.953 -11.884 1.00 90.38 91 ALA A C 1
ATOM 679 O O . ALA A 1 91 ? 0.434 8.245 -10.919 1.00 90.38 91 ALA A O 1
ATOM 680 N N . GLN A 1 92 ? -1.221 8.752 -12.375 1.00 94.06 92 GLN A N 1
ATOM 681 C CA . GLN A 1 92 ? -1.501 10.083 -11.878 1.00 94.06 92 GLN A CA 1
ATOM 682 C C . GLN A 1 92 ? -2.094 9.985 -10.475 1.00 94.06 92 GLN A C 1
ATOM 684 O O . GLN A 1 92 ? -1.552 10.573 -9.542 1.00 94.06 92 GLN A O 1
ATOM 689 N N . THR A 1 93 ? -3.121 9.156 -10.297 1.00 94.12 93 THR A N 1
ATOM 690 C CA . THR A 1 93 ? -3.786 8.927 -9.014 1.00 94.12 93 THR A CA 1
ATOM 691 C C . THR A 1 93 ? -2.809 8.416 -7.960 1.00 94.12 93 THR A C 1
ATOM 693 O O . THR A 1 93 ? -2.754 8.955 -6.852 1.00 94.12 93 THR A O 1
ATOM 696 N N . TRP A 1 94 ? -1.982 7.418 -8.286 1.00 93.06 94 TRP A N 1
ATOM 697 C CA . TRP A 1 94 ? -0.993 6.900 -7.337 1.00 93.06 94 TRP A CA 1
ATOM 698 C C . TRP A 1 94 ? 0.053 7.954 -6.953 1.00 93.06 94 TRP A C 1
ATOM 700 O O . TRP A 1 94 ? 0.387 8.093 -5.775 1.00 93.06 94 TRP A O 1
ATOM 710 N N . THR A 1 95 ? 0.525 8.741 -7.922 1.00 91.44 95 THR A N 1
ATOM 711 C CA . THR A 1 95 ? 1.469 9.841 -7.676 1.00 91.44 95 THR A CA 1
ATOM 712 C C . THR A 1 95 ? 0.851 10.907 -6.771 1.00 91.44 95 THR A C 1
ATOM 714 O O . THR A 1 95 ? 1.475 11.316 -5.791 1.00 91.44 95 THR A O 1
ATOM 717 N N . SER A 1 96 ? -0.399 11.302 -7.026 1.00 91.69 96 SER A N 1
ATOM 718 C CA . SER A 1 96 ? -1.133 12.252 -6.186 1.00 91.69 96 SER A CA 1
ATOM 719 C C . SER A 1 96 ? -1.325 11.731 -4.760 1.00 91.69 96 SER A C 1
ATOM 721 O O . SER A 1 96 ? -1.075 12.464 -3.803 1.00 91.69 96 SER A O 1
ATOM 723 N N . VAL A 1 97 ? -1.698 10.457 -4.591 1.00 90.31 97 VAL A N 1
ATOM 724 C CA . VAL A 1 97 ? -1.818 9.830 -3.263 1.00 90.31 97 VAL A CA 1
ATOM 725 C C . VAL A 1 97 ? -0.482 9.877 -2.525 1.00 90.31 97 VAL A C 1
ATOM 727 O O . VAL A 1 97 ? -0.444 10.291 -1.365 1.00 90.31 97 VAL A O 1
ATOM 730 N N . ARG A 1 98 ? 0.625 9.511 -3.181 1.00 88.81 98 ARG A N 1
ATOM 731 C CA . ARG A 1 98 ? 1.957 9.559 -2.560 1.00 88.81 98 ARG A CA 1
ATOM 732 C C . ARG A 1 98 ? 2.349 10.974 -2.154 1.00 88.81 98 ARG A C 1
ATOM 734 O O . ARG A 1 98 ? 2.745 11.158 -1.008 1.00 88.81 98 ARG A O 1
ATOM 741 N N . ALA A 1 99 ? 2.135 11.970 -3.010 1.00 88.88 99 ALA A N 1
ATOM 742 C CA . ALA A 1 99 ? 2.414 13.369 -2.684 1.00 88.88 99 ALA A CA 1
ATOM 743 C C . ALA A 1 99 ? 1.625 13.854 -1.449 1.00 88.88 99 ALA A C 1
ATOM 745 O O . ALA A 1 99 ? 2.175 14.504 -0.555 1.00 88.88 99 ALA A O 1
ATOM 746 N N . VAL A 1 100 ? 0.346 13.480 -1.335 1.00 88.19 100 VAL A N 1
ATOM 747 C CA . VAL A 1 100 ? -0.477 13.797 -0.154 1.00 88.19 100 VAL A CA 1
ATOM 748 C C . VAL A 1 100 ? 0.036 13.088 1.105 1.00 88.19 100 VAL A C 1
ATOM 750 O O . VAL A 1 100 ? 0.009 13.665 2.193 1.00 88.19 100 VAL A O 1
ATOM 753 N N . LEU A 1 101 ? 0.508 11.845 0.992 1.00 86.56 101 LEU A N 1
ATOM 754 C CA . LEU A 1 101 ? 1.071 11.113 2.128 1.00 86.56 101 LEU A CA 1
ATOM 755 C C . LEU A 1 101 ? 2.433 11.671 2.558 1.00 86.56 101 LEU A C 1
ATOM 757 O O . LEU A 1 101 ? 2.679 11.770 3.762 1.00 86.56 101 LEU A O 1
ATOM 761 N N . ASP A 1 102 ? 3.276 12.056 1.601 1.00 84.56 102 ASP A N 1
ATOM 762 C CA . ASP A 1 102 ? 4.628 12.569 1.829 1.00 84.56 102 ASP A CA 1
ATOM 763 C C . ASP A 1 102 ? 4.604 13.997 2.395 1.00 84.56 102 ASP A C 1
ATOM 765 O O . ASP A 1 102 ? 5.306 14.276 3.365 1.00 84.56 102 ASP A O 1
ATOM 769 N N . SER A 1 103 ? 3.705 14.871 1.921 1.00 81.31 103 SER A N 1
ATOM 770 C CA . SER A 1 103 ? 3.510 16.217 2.503 1.00 81.31 103 SER A CA 1
ATOM 771 C C . SER A 1 103 ? 3.128 16.190 3.991 1.00 81.31 103 SER A C 1
ATOM 773 O O . SER A 1 103 ? 3.405 17.130 4.734 1.00 81.31 103 SER A O 1
ATOM 775 N N . LYS A 1 104 ? 2.522 15.089 4.454 1.00 72.75 104 LYS A N 1
ATOM 776 C CA . LYS A 1 104 ? 2.126 14.867 5.854 1.00 72.75 104 LYS A CA 1
ATOM 777 C C . LYS A 1 104 ? 3.149 14.048 6.650 1.00 72.75 104 LYS A C 1
ATOM 779 O O . LYS A 1 104 ? 2.928 13.783 7.835 1.00 72.75 104 LYS A O 1
ATOM 784 N N . ALA A 1 105 ? 4.247 13.615 6.032 1.00 66.38 105 ALA A N 1
ATOM 785 C CA . ALA A 1 105 ? 5.246 12.744 6.634 1.00 66.38 105 ALA A CA 1
ATOM 786 C C . ALA A 1 105 ? 6.461 13.540 7.138 1.00 66.38 105 ALA A C 1
ATOM 788 O O . ALA A 1 105 ? 7.539 13.486 6.555 1.00 66.38 105 ALA A O 1
ATOM 789 N N . LYS A 1 106 ? 6.340 14.228 8.281 1.00 58.91 106 LYS A N 1
ATOM 790 C CA . LYS A 1 106 ? 7.546 14.633 9.026 1.00 58.91 106 LYS A CA 1
ATOM 791 C C . LYS A 1 106 ? 8.190 13.386 9.649 1.00 58.91 106 LYS A C 1
ATOM 793 O O . LYS A 1 106 ? 7.569 12.720 10.475 1.00 58.91 106 LYS A O 1
ATOM 798 N N . GLY A 1 107 ? 9.420 13.069 9.242 1.00 61.31 107 GLY A N 1
ATOM 799 C CA . GLY A 1 107 ? 10.274 12.077 9.906 1.00 61.31 107 GLY A CA 1
ATOM 800 C C . GLY A 1 107 ? 9.997 10.598 9.591 1.00 61.31 107 GLY A C 1
ATOM 801 O O . GLY A 1 107 ? 10.200 9.742 10.452 1.00 61.31 107 GLY A O 1
ATOM 802 N N . ARG A 1 108 ? 9.509 10.256 8.391 1.00 58.81 108 ARG A N 1
ATOM 803 C CA . ARG A 1 108 ? 9.335 8.850 7.974 1.00 58.81 108 ARG A CA 1
ATOM 804 C C . ARG A 1 108 ? 10.611 8.347 7.292 1.00 58.81 108 ARG A C 1
ATOM 806 O O . ARG A 1 108 ? 11.010 8.906 6.283 1.00 58.81 108 ARG A O 1
ATOM 813 N N . GLY A 1 109 ? 11.216 7.285 7.825 1.00 56.78 109 GLY A N 1
ATOM 814 C CA . GLY A 1 109 ? 12.442 6.695 7.268 1.00 56.78 109 GLY A CA 1
ATOM 815 C C . GLY A 1 109 ? 13.747 7.355 7.723 1.00 56.78 109 GLY A C 1
ATOM 816 O O . GLY A 1 109 ? 14.800 6.967 7.236 1.00 56.78 109 GLY A O 1
ATOM 817 N N . VAL A 1 110 ? 13.689 8.315 8.652 1.00 57.81 110 VAL A N 1
ATOM 818 C CA . VAL A 1 110 ? 14.879 8.764 9.392 1.00 57.81 110 VAL A CA 1
ATOM 819 C C . VAL A 1 110 ? 15.199 7.721 10.452 1.00 57.81 110 VAL A C 1
ATOM 821 O O . VAL A 1 110 ? 14.295 7.310 11.191 1.00 57.81 110 VAL A O 1
ATOM 824 N N . ASP A 1 111 ? 16.465 7.315 10.525 1.00 51.88 111 ASP A N 1
ATOM 825 C CA . ASP A 1 111 ? 16.965 6.542 11.655 1.00 51.88 111 ASP A CA 1
ATOM 826 C C . ASP A 1 111 ? 16.706 7.335 12.933 1.00 51.88 111 ASP A C 1
ATOM 828 O O . ASP A 1 111 ? 17.071 8.506 13.061 1.00 51.88 111 ASP A O 1
ATOM 832 N N . ARG A 1 112 ? 16.001 6.707 13.871 1.00 57.03 112 ARG A N 1
ATOM 833 C CA . ARG A 1 112 ? 15.904 7.232 15.227 1.00 57.03 112 ARG A CA 1
ATOM 834 C C . ARG A 1 112 ? 17.108 6.686 15.966 1.00 57.03 112 ARG A C 1
ATOM 836 O O . ARG A 1 112 ? 17.151 5.482 16.214 1.00 57.03 112 ARG A O 1
ATOM 843 N N . GLU A 1 113 ? 18.065 7.553 16.286 1.00 43.19 113 GLU A N 1
ATOM 844 C CA . GLU A 1 113 ? 19.139 7.182 17.201 1.00 43.19 113 GLU A CA 1
ATOM 845 C C . GLU A 1 113 ? 18.522 6.648 18.504 1.00 43.19 113 GLU A C 1
ATOM 847 O O . GLU A 1 113 ? 17.561 7.240 19.019 1.00 43.19 113 GLU A O 1
ATOM 852 N N . PRO A 1 114 ? 19.005 5.506 19.015 1.00 49.66 114 PRO A N 1
ATOM 853 C CA . PRO A 1 114 ? 18.564 5.006 20.304 1.00 49.66 114 PRO A CA 1
ATOM 854 C C . PRO A 1 114 ? 18.986 6.013 21.381 1.00 49.66 114 PRO A C 1
ATOM 856 O O . PRO A 1 114 ? 20.153 6.389 21.459 1.00 49.66 114 PRO A O 1
ATOM 859 N N . ARG A 1 115 ? 18.016 6.464 22.179 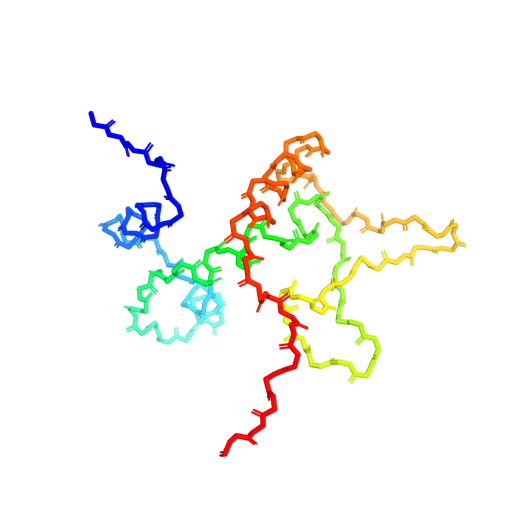1.00 40.62 115 ARG A N 1
ATOM 860 C CA . ARG A 1 115 ? 18.258 7.242 23.397 1.00 40.62 115 ARG A CA 1
ATOM 861 C C . ARG A 1 115 ? 18.521 6.306 24.568 1.00 40.62 115 ARG A C 1
ATOM 863 O O . ARG A 1 115 ? 17.823 5.268 24.623 1.00 40.62 115 ARG A O 1
#